Protein AF-A0AAJ0CR97-F1 (afdb_monomer_lite)

InterPro domains:
  IPR016181 Acyl-CoA N-acyltransferase [SSF55729] (60-117)
  IPR052523 Trichothecene Biosynthesis Acetyltransferases [PTHR42791] (52-148)

Secondary structure (DSSP, 8-state):
---TTS-SSHHHHHHHHHHHHHHHHHHHH--SSEEEE-----SS------EEE-SSS-EEE------GGGTTSSHHHHHHHHHHHHHHHTT-EEEEEE-TTTHHHHHHTTPEEEEEEEE----SS--HHHHHHHHHH-SEEEEEEEE-GGG---TTTSPPTTT--

Organism: NCBI:txid1105319

Radius of gyration: 16.69 Å; chains: 1; bounding box: 40×34×39 Å

pLDDT: mean 80.03, std 17.87, range [27.22, 95.94]

Foldseek 3Di:
DDCPVDDPDVLVVLVVLQVCLVCVLVVLFPPDQAEEEEDDDDPDDDDDQDQDCDPPNYGYRYHDDDDPVCPPVCSLVVVVVVSLVVCQVVLHKYKYKAAPVRVVVVVVQLWDFDDWRFDQRDDPDDDPSNVVVCVVCPRGIITIIIAHHVRDDDPPPDDRRNVPD

Structure (mmCIF, N/CA/C/O backbone):
data_AF-A0AAJ0CR97-F1
#
_entry.id   AF-A0AAJ0CR97-F1
#
loop_
_atom_site.group_PDB
_atom_site.id
_atom_site.type_symbol
_atom_site.label_atom_id
_atom_site.label_alt_id
_atom_site.label_comp_id
_atom_site.label_asym_id
_atom_site.label_entity_id
_atom_site.label_seq_id
_atom_site.pdbx_PDB_ins_code
_atom_site.Cartn_x
_atom_site.Cartn_y
_atom_site.Cartn_z
_atom_site.occupancy
_atom_site.B_iso_or_equiv
_atom_site.auth_seq_id
_atom_site.auth_comp_id
_atom_site.auth_asym_id
_atom_site.auth_atom_id
_atom_site.pdbx_PDB_model_num
ATOM 1 N N . MET A 1 1 ? 16.139 0.384 1.328 1.00 64.50 1 MET A N 1
ATOM 2 C CA . MET A 1 1 ? 16.188 -0.954 1.997 1.00 64.50 1 MET A CA 1
ATOM 3 C C . MET A 1 1 ? 17.381 -1.727 1.446 1.00 64.50 1 MET A C 1
ATOM 5 O O . MET A 1 1 ? 17.746 -1.443 0.320 1.00 64.50 1 MET A O 1
ATOM 9 N N . ASP A 1 2 ? 17.970 -2.681 2.173 1.00 73.31 2 ASP A N 1
ATOM 10 C CA . ASP A 1 2 ? 19.009 -3.562 1.604 1.00 73.31 2 ASP A CA 1
ATOM 11 C C . ASP A 1 2 ? 18.356 -4.675 0.753 1.00 73.31 2 ASP A C 1
ATOM 13 O O . ASP A 1 2 ? 17.519 -5.431 1.256 1.00 73.31 2 ASP A O 1
ATOM 17 N N . VAL A 1 3 ? 18.669 -4.731 -0.548 1.00 80.81 3 VAL A N 1
ATOM 18 C CA . VAL A 1 3 ? 17.987 -5.569 -1.561 1.00 80.81 3 VAL A CA 1
ATOM 19 C C . VAL A 1 3 ? 18.922 -6.684 -2.050 1.00 80.81 3 VAL A C 1
ATOM 21 O O . VAL A 1 3 ? 19.169 -6.871 -3.242 1.00 80.81 3 VAL A O 1
ATOM 24 N N . THR A 1 4 ? 19.446 -7.465 -1.107 1.00 81.38 4 THR A N 1
AT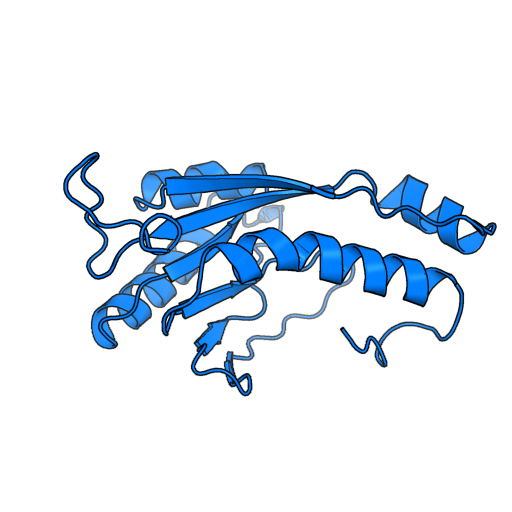OM 25 C CA . THR A 1 4 ? 20.419 -8.545 -1.371 1.00 81.38 4 THR A CA 1
ATOM 26 C C . THR A 1 4 ? 19.876 -9.699 -2.219 1.00 81.38 4 THR A C 1
ATOM 28 O O . THR A 1 4 ? 20.651 -10.469 -2.781 1.00 81.38 4 THR A O 1
ATOM 31 N N . TRP A 1 5 ? 18.553 -9.820 -2.343 1.00 79.19 5 TRP A N 1
ATOM 32 C CA . TRP A 1 5 ? 17.873 -10.842 -3.146 1.00 79.19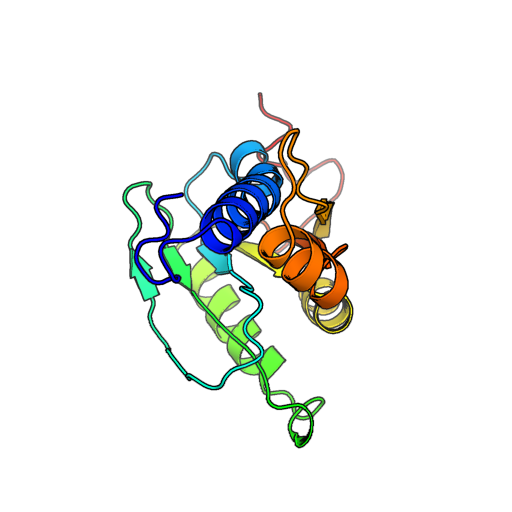 5 TRP A CA 1
ATOM 33 C C . TRP A 1 5 ? 17.738 -10.482 -4.637 1.00 79.19 5 TRP A C 1
ATOM 35 O O . TRP A 1 5 ? 17.252 -11.305 -5.412 1.00 79.19 5 TRP A O 1
ATOM 45 N N . PHE A 1 6 ? 18.146 -9.279 -5.056 1.00 80.69 6 PHE A N 1
ATOM 46 C CA . PHE A 1 6 ? 18.133 -8.847 -6.459 1.00 80.69 6 PHE A CA 1
ATOM 47 C C . PHE A 1 6 ? 19.550 -8.883 -7.061 1.00 80.69 6 PHE A C 1
ATOM 49 O O . PHE A 1 6 ? 20.519 -8.710 -6.309 1.00 80.69 6 PHE A O 1
ATOM 56 N N . PRO A 1 7 ? 19.711 -9.100 -8.386 1.00 86.44 7 PRO A N 1
ATOM 57 C CA . PRO A 1 7 ? 21.025 -9.124 -9.033 1.00 86.44 7 PRO A CA 1
ATOM 58 C C . PRO A 1 7 ? 21.897 -7.919 -8.666 1.00 86.44 7 PRO A C 1
ATOM 60 O O . PRO A 1 7 ? 21.391 -6.808 -8.553 1.00 86.44 7 PRO A O 1
ATOM 63 N N . ASP A 1 8 ? 23.200 -8.136 -8.463 1.00 87.00 8 ASP A N 1
ATOM 64 C CA . ASP A 1 8 ? 24.145 -7.073 -8.085 1.00 87.00 8 ASP A CA 1
ATOM 65 C C . ASP A 1 8 ? 24.582 -6.236 -9.288 1.00 87.00 8 ASP A C 1
ATOM 67 O O . ASP A 1 8 ? 25.699 -6.341 -9.794 1.00 87.00 8 ASP A O 1
ATOM 71 N N . ASP A 1 9 ? 23.651 -5.446 -9.804 1.00 84.88 9 ASP A N 1
ATOM 72 C CA . ASP A 1 9 ? 23.901 -4.487 -10.867 1.00 84.88 9 ASP A CA 1
ATOM 73 C C . ASP A 1 9 ? 23.040 -3.224 -10.677 1.00 84.88 9 ASP A C 1
ATOM 75 O O . ASP A 1 9 ? 22.371 -3.030 -9.660 1.00 84.88 9 ASP A O 1
ATOM 79 N N . SER A 1 10 ? 23.071 -2.309 -11.643 1.00 80.88 10 SER A N 1
ATOM 80 C CA . SER A 1 10 ? 22.308 -1.053 -11.612 1.00 80.88 10 SER A CA 1
ATOM 81 C C . SER A 1 10 ? 20.797 -1.234 -11.480 1.00 80.88 10 SER A C 1
ATOM 83 O O . SER A 1 10 ? 20.115 -0.332 -10.989 1.00 80.88 10 SER A O 1
ATOM 85 N N . SER A 1 11 ? 20.273 -2.404 -11.838 1.00 83.50 11 SER A N 1
ATOM 86 C CA . SER A 1 11 ? 18.870 -2.737 -11.657 1.00 83.50 11 SER A CA 1
ATOM 87 C C . SER A 1 11 ? 18.498 -2.861 -10.169 1.00 83.50 11 SER A C 1
ATOM 89 O O . SER A 1 11 ? 17.393 -2.480 -9.782 1.00 83.50 11 SER A O 1
ATOM 91 N N . ARG A 1 12 ? 19.442 -3.254 -9.294 1.00 85.25 12 ARG A N 1
ATOM 92 C CA . ARG A 1 12 ? 19.265 -3.212 -7.829 1.00 85.25 12 ARG A CA 1
ATOM 93 C C . ARG A 1 12 ? 19.064 -1.796 -7.323 1.00 85.25 12 ARG A C 1
ATOM 95 O O . ARG A 1 12 ? 18.161 -1.578 -6.526 1.00 85.25 12 ARG A O 1
ATOM 102 N N . LYS A 1 13 ? 19.836 -0.829 -7.823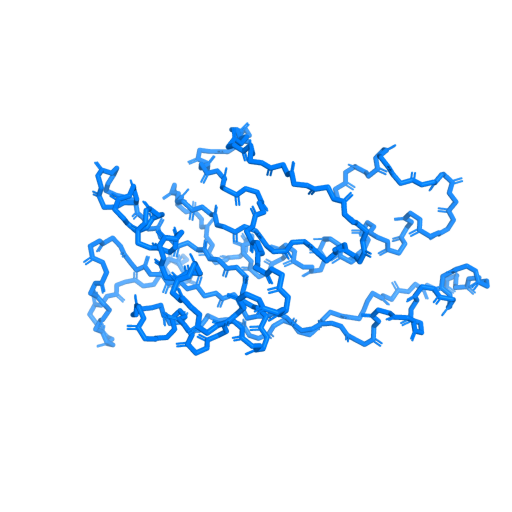 1.00 86.31 13 LYS A N 1
ATOM 103 C CA . LYS A 1 13 ? 19.698 0.581 -7.421 1.00 86.31 13 LYS A CA 1
ATOM 104 C C . LYS A 1 13 ? 18.328 1.143 -7.795 1.00 86.31 13 LYS A C 1
ATOM 106 O O . LYS A 1 13 ? 17.763 1.925 -7.034 1.00 86.31 13 LYS A O 1
ATOM 111 N N . PHE A 1 14 ? 17.780 0.724 -8.941 1.00 86.19 14 PHE A N 1
ATOM 112 C CA . PHE A 1 14 ? 16.399 1.046 -9.305 1.00 86.19 14 PHE A CA 1
ATOM 113 C C . PHE A 1 14 ? 15.430 0.490 -8.266 1.00 86.19 14 PHE A C 1
ATOM 115 O O . PHE A 1 14 ? 14.596 1.226 -7.747 1.00 86.19 14 PHE A O 1
ATOM 122 N N . VAL A 1 15 ? 15.554 -0.799 -7.937 1.00 83.44 15 VAL A N 1
ATOM 123 C CA . VAL A 1 15 ? 14.671 -1.470 -6.975 1.00 83.44 15 VAL A CA 1
ATOM 124 C C . VAL A 1 15 ? 14.793 -0.863 -5.576 1.00 83.44 15 VAL A C 1
ATOM 126 O O . VAL A 1 15 ? 13.777 -0.640 -4.928 1.00 83.44 15 VAL A O 1
ATOM 129 N N . GLU A 1 16 ? 15.997 -0.534 -5.116 1.00 85.50 16 GLU A N 1
ATOM 130 C CA . GLU A 1 16 ? 16.237 0.156 -3.845 1.00 85.50 16 GLU A CA 1
ATOM 131 C C . GLU A 1 16 ? 15.500 1.498 -3.790 1.00 85.50 16 GLU A C 1
ATOM 133 O O . GLU A 1 16 ? 14.697 1.721 -2.880 1.00 85.50 16 GLU A O 1
ATOM 138 N N . ALA A 1 17 ? 15.695 2.350 -4.803 1.00 85.56 17 ALA A N 1
ATOM 139 C CA . ALA A 1 17 ? 15.015 3.638 -4.905 1.00 85.56 17 ALA A CA 1
ATOM 140 C C . ALA A 1 17 ? 13.487 3.479 -5.024 1.00 85.56 17 ALA A C 1
ATOM 142 O O . ALA A 1 17 ? 12.725 4.227 -4.411 1.00 85.56 17 ALA A O 1
ATOM 143 N N . ALA A 1 18 ? 13.025 2.472 -5.768 1.00 84.94 18 ALA A N 1
ATOM 144 C CA . ALA A 1 18 ? 11.613 2.135 -5.907 1.00 84.94 18 ALA A CA 1
ATOM 145 C C . ALA A 1 18 ? 10.979 1.725 -4.573 1.00 84.94 18 ALA A C 1
ATOM 147 O O . ALA A 1 18 ? 9.889 2.196 -4.251 1.00 84.94 18 ALA A O 1
ATOM 148 N N . LEU A 1 19 ? 11.656 0.883 -3.788 1.00 82.69 19 LEU A N 1
ATOM 149 C CA . LEU A 1 19 ? 11.190 0.423 -2.479 1.00 82.69 19 LEU A CA 1
ATOM 150 C C . LEU A 1 19 ? 11.186 1.541 -1.438 1.00 82.69 19 LEU A C 1
ATOM 152 O O . LEU A 1 19 ? 10.272 1.599 -0.611 1.00 82.69 19 LEU A O 1
ATOM 156 N N . ASP A 1 20 ? 12.174 2.432 -1.486 1.00 84.06 20 ASP A N 1
ATOM 157 C CA . ASP A 1 20 ? 12.234 3.583 -0.589 1.00 84.06 20 ASP A CA 1
ATOM 158 C C . ASP A 1 20 ? 11.119 4.589 -0.918 1.00 84.06 20 ASP A C 1
ATOM 160 O O . ASP A 1 20 ? 10.372 4.982 -0.015 1.00 84.06 20 ASP A O 1
ATOM 164 N N . ASN A 1 21 ? 10.906 4.907 -2.202 1.00 85.44 21 ASN A N 1
ATOM 165 C CA . ASN A 1 21 ? 9.781 5.735 -2.658 1.00 85.44 21 ASN A CA 1
ATOM 166 C C . ASN A 1 21 ? 8.426 5.103 -2.304 1.00 85.44 21 ASN A C 1
ATOM 168 O O . ASN A 1 21 ? 7.517 5.787 -1.833 1.00 85.44 21 ASN A O 1
ATOM 172 N N . TYR A 1 22 ? 8.293 3.788 -2.486 1.00 83.38 22 TYR A N 1
ATOM 173 C CA . TYR A 1 22 ? 7.093 3.028 -2.139 1.00 83.38 22 TYR A CA 1
ATOM 174 C C . TYR A 1 22 ? 6.793 3.060 -0.633 1.00 83.38 22 TYR A C 1
ATOM 176 O O . TYR A 1 22 ? 5.649 3.257 -0.234 1.00 83.38 22 TYR A O 1
ATOM 184 N N . GLY A 1 23 ? 7.808 2.890 0.219 1.00 82.94 23 GLY A N 1
ATOM 185 C CA . GLY A 1 23 ? 7.632 2.848 1.672 1.00 82.94 23 GLY A CA 1
ATOM 186 C C . GLY A 1 23 ? 7.390 4.212 2.325 1.00 82.94 23 GLY A C 1
ATOM 187 O O . GLY A 1 23 ? 6.843 4.262 3.431 1.00 82.94 23 GLY A O 1
ATOM 188 N N . MET A 1 24 ? 7.790 5.306 1.669 1.00 85.81 24 MET A N 1
ATOM 189 C CA . MET A 1 24 ? 7.806 6.658 2.239 1.00 85.81 24 MET A CA 1
ATOM 190 C C . MET A 1 24 ? 6.449 7.158 2.763 1.00 85.81 24 MET A C 1
ATOM 192 O O . MET A 1 24 ? 6.415 7.605 3.914 1.00 85.81 24 MET A O 1
ATOM 196 N N . PRO A 1 25 ? 5.328 7.042 2.023 1.00 89.44 25 PRO A N 1
ATOM 197 C CA . PRO A 1 25 ? 4.010 7.436 2.529 1.00 89.44 25 PRO A CA 1
ATOM 198 C C . PRO A 1 25 ? 3.681 6.768 3.860 1.00 89.44 25 PRO A C 1
ATOM 200 O O . PRO A 1 25 ? 3.289 7.410 4.833 1.00 89.44 25 PRO A O 1
ATOM 203 N N . ARG A 1 26 ? 3.939 5.461 3.955 1.00 88.56 26 ARG A N 1
ATOM 204 C CA . ARG A 1 26 ? 3.667 4.692 5.168 1.00 88.56 26 ARG A CA 1
ATOM 205 C C . ARG A 1 26 ? 4.610 5.079 6.306 1.00 88.56 26 ARG A C 1
ATOM 207 O O . ARG A 1 26 ? 4.165 5.161 7.447 1.00 88.56 26 ARG A O 1
ATOM 214 N N . TYR A 1 27 ? 5.894 5.338 6.024 1.00 86.38 27 TYR A N 1
ATOM 215 C CA . TYR A 1 27 ? 6.831 5.843 7.037 1.00 86.38 27 TYR A CA 1
ATOM 216 C C . TYR A 1 27 ? 6.387 7.174 7.632 1.00 86.38 27 TYR A C 1
ATOM 218 O O . TYR A 1 27 ? 6.722 7.406 8.784 1.00 86.38 27 TYR A O 1
ATOM 226 N N . LYS A 1 28 ? 5.664 8.015 6.883 1.00 88.25 28 LYS A N 1
ATOM 227 C CA . LYS A 1 28 ? 5.079 9.271 7.375 1.00 88.25 28 LYS A CA 1
ATOM 228 C C . LYS A 1 28 ? 3.761 9.032 8.108 1.00 88.25 28 LYS A C 1
ATOM 230 O O . LYS A 1 28 ? 3.540 9.620 9.163 1.00 88.25 28 LYS A O 1
ATOM 235 N N . ALA A 1 29 ? 2.915 8.149 7.580 1.00 87.62 29 ALA A N 1
ATOM 236 C CA . ALA A 1 29 ? 1.551 7.995 8.062 1.00 87.62 29 ALA A CA 1
ATOM 237 C C . ALA A 1 29 ? 1.403 7.106 9.305 1.00 87.62 29 ALA A C 1
ATOM 239 O O . ALA A 1 29 ? 0.613 7.398 10.201 1.00 87.62 29 ALA A O 1
ATOM 240 N N . ALA A 1 30 ? 2.150 6.006 9.356 1.00 85.75 30 ALA A N 1
ATOM 241 C CA . ALA A 1 30 ? 1.941 4.936 10.319 1.00 85.75 30 ALA A CA 1
ATOM 242 C C . ALA A 1 30 ? 3.034 4.955 11.400 1.00 85.75 30 ALA A C 1
ATOM 244 O O . ALA A 1 30 ? 3.991 4.172 11.363 1.00 85.75 30 ALA A O 1
ATOM 245 N N . GLN A 1 31 ? 2.893 5.895 12.342 1.00 84.44 31 GLN A N 1
ATOM 246 C CA . GLN A 1 31 ? 3.847 6.133 13.440 1.00 84.44 31 GLN A CA 1
ATOM 247 C C . GLN A 1 31 ? 3.590 5.288 14.695 1.00 84.44 31 GLN A C 1
ATOM 249 O O . GLN A 1 31 ? 4.456 5.192 15.563 1.00 84.44 31 GLN A O 1
ATOM 254 N N . ARG A 1 32 ? 2.403 4.688 14.819 1.00 83.19 32 ARG A N 1
ATOM 255 C CA . ARG A 1 32 ? 1.983 3.886 15.980 1.00 83.19 32 ARG A CA 1
ATOM 256 C C . ARG A 1 32 ? 2.077 2.391 15.651 1.00 83.19 32 ARG A C 1
ATOM 258 O O . ARG A 1 32 ? 2.242 2.056 14.481 1.00 83.19 32 ARG A O 1
ATOM 265 N N . PRO A 1 33 ? 2.003 1.469 16.626 1.00 84.12 33 PRO A N 1
ATOM 266 C CA . PRO A 1 33 ? 1.912 0.039 16.329 1.00 84.12 33 PRO A CA 1
ATOM 267 C C . PRO A 1 33 ? 0.704 -0.272 15.434 1.00 84.12 33 PRO A C 1
ATOM 269 O O . PRO A 1 33 ? -0.408 0.172 15.714 1.00 84.12 33 PRO A O 1
ATOM 272 N N . HIS A 1 34 ? 0.919 -1.033 14.359 1.00 83.25 34 HIS A N 1
ATOM 273 C CA . HIS A 1 34 ? -0.109 -1.329 13.359 1.00 83.25 34 HIS A CA 1
ATOM 274 C C . HIS A 1 34 ? 0.087 -2.699 12.704 1.00 83.25 34 HIS A C 1
ATOM 276 O O . HIS A 1 34 ? 1.180 -3.275 12.712 1.00 83.25 34 HIS A O 1
ATOM 282 N N . ILE A 1 35 ? -0.992 -3.208 12.109 1.00 84.69 35 ILE A N 1
ATOM 283 C CA . ILE A 1 35 ? -0.940 -4.284 11.118 1.00 84.69 35 ILE A CA 1
ATOM 284 C C . ILE A 1 35 ? -0.636 -3.661 9.760 1.00 84.69 35 ILE A C 1
ATOM 286 O O . ILE A 1 35 ? -1.211 -2.630 9.397 1.00 84.69 35 ILE A O 1
ATOM 290 N N . ARG A 1 36 ? 0.238 -4.308 8.988 1.00 81.00 36 ARG A N 1
ATOM 291 C CA . ARG A 1 36 ? 0.527 -3.913 7.611 1.00 81.00 36 ARG A CA 1
ATOM 292 C C . ARG A 1 36 ? 0.259 -5.061 6.654 1.00 81.00 36 ARG A C 1
ATOM 294 O O . ARG A 1 36 ? 0.697 -6.183 6.890 1.00 81.00 36 ARG A O 1
ATOM 301 N N . LYS A 1 37 ? -0.380 -4.764 5.526 1.00 74.50 37 LYS A N 1
ATOM 302 C CA . LYS A 1 37 ? -0.319 -5.607 4.331 1.00 74.50 37 LYS A CA 1
ATOM 303 C C . LYS A 1 37 ? 0.503 -4.896 3.261 1.00 74.50 37 LYS A C 1
ATOM 305 O O . LYS A 1 37 ? 0.136 -3.812 2.820 1.00 74.50 37 LYS A O 1
ATOM 310 N N . THR A 1 38 ? 1.570 -5.535 2.806 1.00 59.66 38 THR A N 1
ATOM 311 C CA . THR A 1 38 ? 2.400 -5.027 1.708 1.00 59.66 38 THR A CA 1
ATOM 312 C C . THR A 1 38 ? 1.925 -5.633 0.380 1.00 59.66 38 THR A C 1
ATOM 314 O O . THR A 1 38 ? 1.464 -6.776 0.336 1.00 59.66 38 THR A O 1
ATOM 317 N N . ALA A 1 39 ? 1.997 -4.866 -0.708 1.00 54.81 39 ALA A N 1
ATOM 318 C CA . ALA A 1 39 ? 1.809 -5.368 -2.066 1.00 54.81 39 ALA A CA 1
ATOM 319 C C . ALA A 1 39 ? 3.101 -5.115 -2.847 1.00 54.81 39 ALA A C 1
ATOM 321 O O . ALA A 1 39 ? 3.303 -4.029 -3.376 1.00 54.81 39 ALA A O 1
ATOM 322 N N . LEU A 1 40 ? 3.994 -6.106 -2.901 1.00 50.41 40 LEU A N 1
ATOM 323 C CA . LEU A 1 40 ? 5.200 -6.011 -3.722 1.00 50.41 40 LEU A CA 1
ATOM 324 C C . LEU A 1 40 ? 4.959 -6.624 -5.102 1.00 50.41 40 LEU A C 1
ATOM 326 O O . LEU A 1 40 ? 4.440 -7.731 -5.242 1.00 50.41 40 LEU A O 1
ATOM 330 N N . PHE A 1 41 ? 5.316 -5.858 -6.128 1.00 39.47 41 PHE A N 1
ATOM 331 C CA . PHE A 1 41 ? 5.166 -6.213 -7.532 1.00 39.47 41 PHE A CA 1
ATOM 332 C C . PHE A 1 41 ? 6.200 -7.288 -7.900 1.00 39.47 41 PHE A C 1
ATOM 334 O O . PHE A 1 41 ? 7.382 -6.990 -8.027 1.00 39.47 41 PHE A O 1
ATOM 341 N N . PHE A 1 42 ? 5.766 -8.534 -8.102 1.00 42.25 42 PHE A N 1
ATOM 342 C CA . PHE A 1 42 ? 6.565 -9.546 -8.796 1.00 42.25 42 PHE A CA 1
ATOM 343 C C . PHE A 1 42 ? 5.702 -10.274 -9.818 1.00 42.25 42 PHE A C 1
ATOM 345 O O . PHE A 1 42 ? 4.756 -10.978 -9.476 1.00 42.25 42 PHE A O 1
ATOM 352 N N . SER A 1 43 ? 6.061 -10.124 -11.093 1.00 34.88 43 SER A N 1
ATOM 353 C CA . SER A 1 43 ? 5.508 -10.902 -12.208 1.00 34.88 43 SER A CA 1
ATOM 354 C C . SER A 1 43 ? 6.051 -12.341 -12.264 1.00 34.88 43 SER A C 1
ATOM 356 O O . SER A 1 43 ? 5.893 -13.012 -13.280 1.00 34.88 43 SER A O 1
ATOM 358 N N . LEU A 1 44 ? 6.690 -12.857 -11.213 1.00 31.17 44 LEU A N 1
ATOM 359 C CA . LEU A 1 44 ? 7.186 -14.230 -11.190 1.00 31.17 44 LEU A CA 1
ATOM 360 C C . LEU A 1 44 ? 6.735 -14.921 -9.905 1.00 31.17 44 LEU A C 1
ATOM 362 O O . LEU A 1 44 ? 7.032 -14.503 -8.791 1.00 31.17 44 LEU A O 1
ATOM 366 N N . THR A 1 45 ? 5.948 -15.968 -10.128 1.00 36.50 45 THR A N 1
ATOM 367 C CA . THR A 1 45 ? 5.428 -16.962 -9.193 1.00 36.50 45 THR A CA 1
ATOM 368 C C . THR A 1 45 ? 6.380 -17.297 -8.051 1.00 36.50 45 THR A C 1
ATOM 370 O O . THR A 1 45 ? 7.298 -18.080 -8.254 1.00 36.50 45 THR A O 1
ATOM 373 N N . VAL A 1 46 ? 6.069 -16.831 -6.838 1.00 27.22 46 VAL A N 1
ATOM 374 C CA . VAL A 1 46 ? 6.260 -17.597 -5.596 1.00 27.22 46 VAL A CA 1
ATOM 375 C C . VAL A 1 46 ? 5.150 -17.211 -4.612 1.00 27.22 46 VAL A C 1
ATOM 377 O O . VAL A 1 46 ? 5.009 -16.058 -4.212 1.00 27.22 46 VAL A O 1
ATOM 380 N N . SER A 1 47 ? 4.346 -18.200 -4.221 1.00 32.44 47 SER A N 1
ATOM 381 C CA . SER A 1 47 ? 3.443 -18.113 -3.074 1.00 32.44 47 SER A CA 1
ATOM 382 C C . SER A 1 47 ? 4.277 -18.181 -1.798 1.00 32.44 47 SER A C 1
ATOM 384 O O . SER A 1 47 ? 4.800 -19.241 -1.468 1.00 32.44 47 SER A O 1
ATOM 386 N N . LEU A 1 48 ? 4.392 -17.072 -1.073 1.00 27.56 48 LEU A N 1
ATOM 387 C CA . LEU A 1 48 ? 4.944 -17.054 0.280 1.00 27.56 48 LEU A CA 1
ATOM 388 C C . LEU A 1 48 ? 3.919 -16.420 1.217 1.00 27.56 48 LEU A C 1
ATOM 390 O O . LEU A 1 48 ? 3.766 -15.202 1.281 1.00 27.56 48 LEU A O 1
ATOM 394 N N . GLN A 1 49 ? 3.203 -17.281 1.940 1.00 31.02 49 GLN A N 1
ATOM 395 C CA . GLN A 1 49 ? 2.553 -16.912 3.189 1.00 31.02 49 GLN A CA 1
ATOM 396 C C . GLN A 1 49 ? 3.640 -16.852 4.261 1.00 31.02 49 GLN A C 1
ATOM 398 O O . GLN A 1 49 ? 4.007 -17.869 4.843 1.00 31.02 49 GLN A O 1
ATOM 403 N N . SER A 1 50 ? 4.172 -15.664 4.518 1.00 29.67 50 SER A N 1
ATOM 404 C CA . SER A 1 50 ? 4.947 -15.416 5.728 1.00 29.67 50 SER A CA 1
ATOM 405 C C . SER A 1 50 ? 4.462 -14.131 6.392 1.00 29.67 50 SER A C 1
ATOM 407 O O . SER A 1 50 ? 4.341 -13.073 5.772 1.00 29.67 50 SER A O 1
ATOM 409 N N . VAL A 1 51 ? 4.133 -14.261 7.677 1.00 34.09 51 VAL A N 1
ATOM 410 C CA . VAL A 1 51 ? 4.071 -13.138 8.609 1.00 34.09 51 VAL A CA 1
ATOM 411 C C . VAL A 1 51 ? 5.494 -12.977 9.125 1.00 34.09 51 VAL A C 1
ATOM 413 O O . VAL A 1 51 ? 5.983 -13.854 9.836 1.00 34.09 51 VAL A O 1
ATOM 416 N N . ILE A 1 52 ? 6.185 -11.913 8.721 1.00 35.91 52 ILE A N 1
ATOM 417 C CA . ILE A 1 52 ? 7.535 -11.607 9.211 1.00 35.91 52 ILE A CA 1
ATOM 418 C C . ILE A 1 52 ? 7.410 -10.443 10.191 1.00 35.91 52 ILE A C 1
ATOM 420 O O . ILE A 1 52 ? 6.827 -9.408 9.880 1.00 35.91 52 ILE A O 1
ATOM 424 N N . LEU A 1 53 ? 7.933 -10.643 11.398 1.00 29.31 53 LEU A N 1
ATOM 425 C CA . LEU A 1 53 ? 8.027 -9.619 12.433 1.00 29.31 53 LEU A CA 1
ATOM 426 C C . LEU A 1 53 ? 9.208 -8.702 12.090 1.00 29.31 53 LEU A C 1
ATOM 428 O O . LEU A 1 53 ? 10.350 -9.160 12.070 1.00 29.31 53 LEU A O 1
ATOM 432 N N . THR A 1 54 ? 8.944 -7.430 11.789 1.00 34.22 54 THR A N 1
ATOM 433 C CA . THR A 1 54 ? 10.000 -6.425 11.594 1.00 34.22 54 THR A CA 1
ATOM 434 C C . THR A 1 54 ? 10.380 -5.757 12.932 1.00 34.22 54 THR A C 1
ATOM 436 O O . THR A 1 54 ? 9.645 -5.890 13.908 1.00 34.22 54 THR A O 1
ATOM 439 N N . PRO A 1 55 ? 11.552 -5.091 13.049 1.00 34.31 55 PRO A N 1
ATOM 440 C CA . PRO A 1 55 ? 12.099 -4.642 14.344 1.00 34.31 55 PRO A CA 1
ATOM 441 C C . PRO A 1 55 ? 11.391 -3.436 14.988 1.00 34.31 55 PRO A C 1
ATOM 443 O O . PRO A 1 55 ? 11.586 -3.164 16.170 1.00 34.31 55 PRO A O 1
ATOM 446 N N . LYS A 1 56 ? 10.566 -2.696 14.238 1.00 44.38 56 LYS A N 1
ATOM 447 C CA . LYS A 1 56 ? 9.548 -1.801 14.818 1.00 44.38 56 LYS A CA 1
ATOM 448 C C . LYS A 1 56 ? 8.296 -2.648 15.037 1.00 44.38 56 LYS A C 1
ATOM 450 O O . LYS A 1 56 ? 8.101 -3.563 14.262 1.00 44.38 56 LYS A O 1
ATOM 455 N N . GLN A 1 57 ? 7.483 -2.387 16.064 1.00 51.28 57 GLN A N 1
ATOM 456 C CA . GLN A 1 57 ? 6.315 -3.184 16.517 1.00 51.28 57 GLN A CA 1
ATOM 457 C C . GLN A 1 57 ? 5.153 -3.329 15.491 1.00 51.28 57 GLN A C 1
ATOM 459 O O . GLN A 1 57 ? 3.975 -3.249 15.834 1.00 51.28 57 GLN A O 1
ATOM 464 N N . THR A 1 58 ? 5.476 -3.524 14.223 1.00 53.97 58 THR A N 1
ATOM 465 C CA . THR A 1 58 ? 4.628 -3.809 13.080 1.00 53.97 58 THR A CA 1
ATOM 466 C C . THR A 1 58 ? 4.530 -5.313 12.875 1.00 53.97 58 THR A C 1
ATOM 468 O O . THR A 1 58 ? 5.528 -6.037 12.868 1.00 53.97 58 THR A O 1
ATOM 471 N N . ARG A 1 59 ? 3.296 -5.793 12.716 1.00 54.50 59 ARG A N 1
ATOM 472 C CA . ARG A 1 59 ? 3.017 -7.168 12.296 1.00 54.50 59 ARG A CA 1
ATOM 473 C C . ARG A 1 59 ? 2.656 -7.135 10.816 1.00 54.50 59 ARG A C 1
ATOM 475 O O . ARG A 1 59 ? 1.587 -6.642 10.452 1.00 54.50 59 ARG A O 1
ATOM 482 N N . ASP A 1 60 ? 3.557 -7.650 9.987 1.00 56.66 60 ASP A N 1
ATOM 483 C CA . ASP A 1 60 ? 3.448 -7.548 8.534 1.00 56.66 60 ASP A CA 1
ATOM 484 C C . ASP A 1 60 ? 2.877 -8.844 7.933 1.00 56.66 60 ASP A C 1
ATOM 486 O O . ASP A 1 60 ? 3.385 -9.937 8.181 1.00 56.66 60 ASP A O 1
ATOM 490 N N . LEU A 1 61 ? 1.839 -8.727 7.101 1.00 53.44 61 LEU A N 1
ATOM 491 C CA . LEU A 1 61 ? 1.419 -9.741 6.133 1.00 53.44 61 LEU A CA 1
ATOM 492 C C . LEU A 1 61 ? 2.059 -9.386 4.789 1.00 53.44 61 LEU A C 1
ATOM 494 O O . LEU A 1 61 ? 1.685 -8.391 4.161 1.00 53.44 61 LEU A O 1
ATOM 498 N N . PHE A 1 62 ? 3.049 -10.171 4.362 1.00 59.38 62 PHE A N 1
ATOM 499 C CA . PHE A 1 62 ? 3.979 -9.680 3.348 1.00 59.38 62 PHE A CA 1
ATOM 500 C C . PHE A 1 62 ? 3.405 -9.647 1.929 1.00 59.38 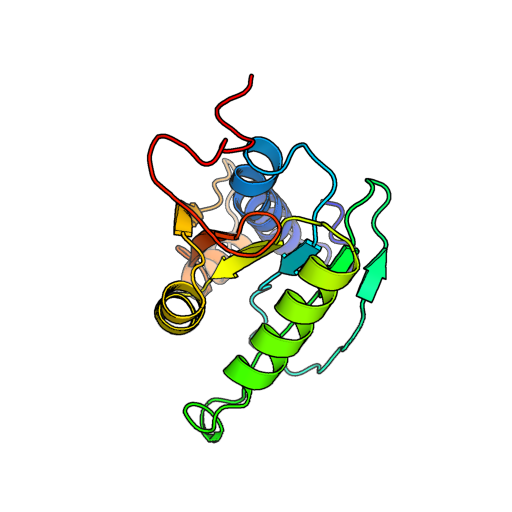62 PHE A C 1
ATOM 502 O O . PHE A 1 62 ? 3.658 -8.680 1.224 1.00 59.38 62 PHE A O 1
ATOM 509 N N . ASN A 1 63 ? 2.623 -10.649 1.507 1.00 64.00 63 ASN A N 1
ATOM 510 C CA . ASN A 1 63 ? 2.084 -10.708 0.144 1.00 64.00 63 ASN A CA 1
ATOM 511 C C . ASN A 1 63 ? 0.722 -11.410 0.087 1.00 64.00 63 ASN A C 1
ATOM 513 O O . ASN A 1 63 ? 0.568 -12.535 0.557 1.00 64.00 63 ASN A O 1
ATOM 517 N N . VAL A 1 64 ? -0.263 -10.775 -0.557 1.00 67.69 64 VAL A N 1
ATOM 518 C CA . VAL A 1 64 ? -1.535 -11.425 -0.917 1.00 67.69 64 VAL A CA 1
ATOM 519 C C . VAL A 1 64 ? -1.919 -11.028 -2.331 1.00 67.69 64 VAL A C 1
ATOM 521 O O . VAL A 1 64 ? -2.252 -9.870 -2.588 1.00 67.69 64 VAL A O 1
ATOM 524 N N . PHE A 1 65 ? -1.950 -12.013 -3.222 1.00 70.62 65 PHE A N 1
ATOM 525 C CA . PHE A 1 65 ? -2.462 -11.872 -4.576 1.00 70.62 65 PHE A CA 1
ATOM 526 C C . PHE A 1 65 ? -3.449 -12.996 -4.888 1.00 70.62 65 PHE A C 1
ATOM 528 O O . PHE A 1 65 ? -3.437 -14.066 -4.284 1.00 70.62 65 PHE A O 1
ATOM 535 N N . THR A 1 66 ? -4.327 -12.739 -5.850 1.00 76.81 66 THR A N 1
ATOM 536 C CA . THR A 1 66 ? -5.203 -13.756 -6.430 1.00 76.81 66 THR A CA 1
ATOM 537 C C . THR A 1 66 ? -4.885 -13.844 -7.913 1.00 76.81 66 THR A C 1
ATOM 539 O O . THR A 1 66 ? -4.866 -12.816 -8.605 1.00 76.81 66 THR A O 1
ATOM 542 N N . HIS A 1 67 ? -4.622 -15.065 -8.383 1.00 79.06 67 HIS A N 1
ATOM 543 C CA . HIS A 1 67 ? -4.409 -15.352 -9.799 1.00 79.06 67 HIS A CA 1
ATOM 544 C C . HIS A 1 67 ? -5.560 -14.760 -10.635 1.00 79.06 67 HIS A C 1
ATOM 546 O O . HIS A 1 67 ? -6.709 -14.894 -10.203 1.00 79.06 67 HIS A O 1
ATOM 552 N N . PRO A 1 68 ? -5.297 -14.109 -11.789 1.00 81.56 68 PRO A N 1
ATOM 553 C CA . PRO A 1 68 ? -6.322 -13.447 -12.601 1.00 81.56 68 PRO A CA 1
ATOM 554 C C . PRO A 1 68 ? -7.596 -14.275 -12.817 1.00 81.56 68 PRO A C 1
ATOM 556 O O . PRO A 1 68 ? -8.680 -13.797 -12.490 1.00 81.56 68 PRO A O 1
ATOM 559 N N . ASP A 1 69 ? -7.458 -15.540 -13.216 1.00 84.81 69 ASP A N 1
ATOM 560 C CA . ASP A 1 69 ? -8.581 -16.459 -13.496 1.00 84.81 69 ASP A CA 1
ATOM 561 C C . ASP A 1 69 ? -9.455 -16.807 -12.275 1.00 84.81 69 ASP A C 1
ATOM 563 O O . ASP A 1 69 ? -10.573 -17.321 -12.400 1.00 84.81 69 ASP A O 1
ATOM 567 N N . TYR A 1 70 ? -8.948 -16.521 -11.075 1.00 83.75 70 TYR A N 1
ATOM 568 C CA . TYR A 1 70 ? -9.607 -16.775 -9.795 1.00 83.75 70 TYR A CA 1
ATOM 569 C C . TYR A 1 70 ? -10.055 -15.480 -9.096 1.00 83.75 70 TYR A C 1
ATOM 571 O O . TYR A 1 70 ? -10.585 -15.525 -7.981 1.00 83.75 70 TYR A O 1
ATOM 579 N N . ARG A 1 71 ? -9.874 -14.312 -9.730 1.00 83.25 71 ARG A N 1
ATOM 580 C CA . ARG A 1 71 ? -10.403 -13.031 -9.232 1.00 83.25 71 ARG A CA 1
ATOM 581 C C . ARG A 1 71 ? -11.930 -13.010 -9.309 1.00 83.25 71 ARG A C 1
ATOM 583 O O . ARG A 1 71 ? -12.547 -13.798 -10.015 1.00 83.25 71 ARG A O 1
ATOM 590 N N . GLY A 1 72 ? -12.552 -12.130 -8.523 1.00 83.56 72 GLY A N 1
ATOM 591 C CA . GLY A 1 72 ? -14.016 -12.027 -8.453 1.00 83.56 72 GLY A CA 1
ATOM 592 C C . GLY A 1 72 ? -14.709 -13.191 -7.732 1.00 83.56 72 GLY A C 1
ATOM 593 O O . GLY A 1 72 ? -15.929 -13.218 -7.665 1.00 83.56 72 GLY A O 1
ATOM 594 N N . ARG A 1 73 ? -13.952 -14.134 -7.148 1.00 89.81 73 ARG A N 1
ATOM 595 C CA . ARG A 1 73 ? -14.485 -15.310 -6.428 1.00 89.81 73 ARG A CA 1
ATOM 596 C C . ARG A 1 73 ? -14.376 -15.204 -4.902 1.00 89.81 73 ARG A C 1
ATOM 598 O O . ARG A 1 73 ? -14.348 -16.208 -4.202 1.00 89.81 73 ARG A O 1
ATOM 605 N N . GLY A 1 74 ? -14.218 -13.990 -4.374 1.00 88.38 74 GLY A N 1
ATOM 606 C CA . GLY A 1 74 ? -14.160 -13.738 -2.928 1.00 88.38 74 GLY A CA 1
ATOM 607 C C . GLY A 1 74 ? -12.845 -14.107 -2.223 1.00 88.38 74 GLY A C 1
ATOM 608 O O . GLY A 1 74 ? -12.731 -13.876 -1.026 1.00 88.38 74 GLY A O 1
ATOM 609 N N . ILE A 1 75 ? -11.824 -14.619 -2.921 1.00 88.12 75 ILE A N 1
ATOM 610 C CA . ILE A 1 75 ? -10.529 -14.983 -2.306 1.00 88.12 75 ILE A CA 1
ATOM 611 C C . ILE A 1 75 ? -9.860 -13.766 -1.649 1.00 88.12 75 ILE A C 1
ATOM 613 O O . ILE A 1 75 ? -9.462 -13.823 -0.488 1.00 88.12 75 ILE A O 1
ATOM 617 N N . GLY A 1 76 ? -9.796 -12.633 -2.358 1.00 86.06 76 GLY A N 1
ATOM 618 C CA . GLY A 1 76 ? -9.268 -11.386 -1.797 1.00 86.06 76 GLY A CA 1
ATOM 619 C C . GLY A 1 76 ? -10.031 -10.936 -0.547 1.00 86.06 76 GLY A C 1
ATOM 620 O O . GLY A 1 76 ? -9.411 -10.536 0.433 1.00 86.06 76 GLY A O 1
ATOM 621 N N . GLN A 1 77 ? -11.360 -11.083 -0.547 1.00 90.31 77 GLN A N 1
ATOM 622 C CA . GLN A 1 77 ? -12.203 -10.759 0.605 1.00 90.31 77 GLN A CA 1
ATOM 623 C C . GLN A 1 77 ? -11.897 -11.654 1.810 1.00 90.31 77 GLN A C 1
ATOM 625 O O . GLN A 1 77 ? -11.846 -11.152 2.926 1.00 90.31 77 GLN A O 1
ATOM 630 N N . GLN A 1 78 ? -11.643 -12.951 1.609 1.00 89.69 78 GLN A N 1
ATOM 631 C CA . GLN A 1 78 ? -11.285 -13.862 2.703 1.00 89.69 7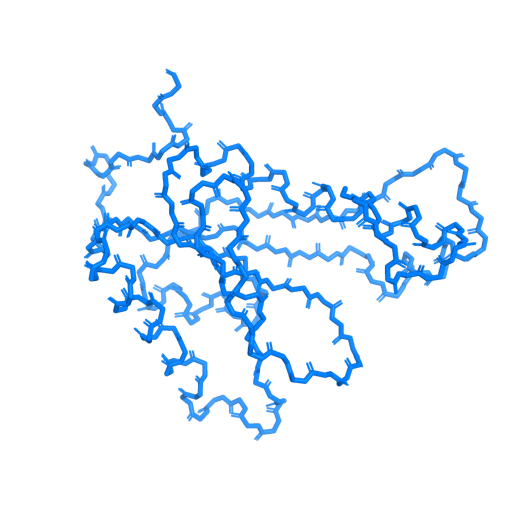8 GLN A CA 1
ATOM 632 C C . GLN A 1 78 ? -9.986 -13.434 3.396 1.00 89.69 78 GLN A C 1
ATOM 634 O O . GLN A 1 78 ? -9.940 -13.356 4.623 1.00 89.69 78 GLN A O 1
ATOM 639 N N . PHE A 1 79 ? -8.956 -13.076 2.625 1.00 87.50 79 PHE A N 1
ATOM 640 C CA . PHE A 1 79 ? -7.707 -12.568 3.195 1.00 87.50 79 PHE A CA 1
ATOM 641 C C . PHE A 1 79 ? -7.885 -11.218 3.895 1.00 87.50 79 PHE A C 1
ATOM 643 O O . PHE A 1 79 ? -7.344 -11.020 4.983 1.00 87.50 79 PHE A O 1
ATOM 650 N N . THR A 1 80 ? -8.657 -10.299 3.305 1.00 89.31 80 THR A N 1
ATOM 651 C CA . THR A 1 80 ? -8.962 -9.006 3.935 1.00 89.31 80 THR A CA 1
ATOM 652 C C . THR A 1 80 ? -9.727 -9.203 5.245 1.00 89.31 80 THR A C 1
ATOM 654 O O . THR A 1 80 ? -9.359 -8.601 6.250 1.00 89.31 80 THR A O 1
ATOM 657 N N . ASN A 1 81 ? -10.719 -10.100 5.278 1.00 91.88 81 ASN A N 1
ATOM 658 C CA . ASN A 1 81 ? -11.465 -10.451 6.488 1.00 91.88 81 ASN A CA 1
ATOM 659 C C . ASN A 1 81 ? -10.546 -10.975 7.587 1.00 91.88 81 ASN A C 1
ATOM 661 O O . ASN A 1 81 ? -10.616 -10.493 8.713 1.00 91.88 81 ASN A O 1
ATOM 665 N N . TRP A 1 82 ? -9.664 -11.922 7.259 1.00 89.50 82 TRP A N 1
ATOM 666 C CA . TRP A 1 82 ? -8.715 -12.465 8.227 1.00 89.50 82 TRP A CA 1
ATOM 667 C C . TRP A 1 82 ? -7.783 -11.380 8.786 1.00 89.50 82 TRP A C 1
ATOM 669 O O . TRP A 1 82 ? -7.600 -11.295 9.998 1.00 89.50 82 TRP A O 1
ATOM 679 N N . GLY A 1 83 ? -7.243 -10.509 7.926 1.00 87.50 83 GLY A N 1
ATOM 680 C CA . GLY A 1 83 ? -6.378 -9.409 8.358 1.00 87.50 83 GLY A CA 1
ATOM 681 C C . GLY A 1 83 ? -7.102 -8.398 9.251 1.00 87.50 83 GLY A C 1
ATOM 682 O O . GLY A 1 83 ? -6.558 -7.989 10.273 1.00 87.50 83 GLY A O 1
ATOM 683 N N . MET A 1 84 ? -8.343 -8.032 8.906 1.00 92.38 84 MET A N 1
ATOM 684 C CA . MET A 1 84 ? -9.172 -7.136 9.722 1.00 92.38 84 MET A CA 1
ATOM 685 C C . MET A 1 84 ? -9.515 -7.758 11.072 1.00 92.38 84 MET A C 1
ATOM 687 O O . MET A 1 84 ? -9.331 -7.107 12.093 1.00 92.38 84 MET A O 1
ATOM 691 N N . MET A 1 85 ? -9.940 -9.024 11.081 1.00 92.12 85 MET A N 1
ATOM 692 C CA . MET A 1 85 ? -10.195 -9.774 12.309 1.00 92.12 85 MET A CA 1
ATOM 693 C C . MET A 1 85 ? -8.951 -9.775 13.198 1.00 92.12 85 MET A C 1
ATOM 695 O O . MET A 1 85 ? -9.049 -9.508 14.390 1.00 92.12 85 MET A O 1
ATOM 699 N N . LYS A 1 86 ? -7.764 -9.988 12.614 1.00 88.44 86 LYS A N 1
ATOM 700 C CA . LYS A 1 86 ? -6.519 -9.985 13.380 1.00 88.44 86 LYS A CA 1
ATOM 701 C C . LYS A 1 86 ? -6.145 -8.606 13.920 1.00 88.44 86 LYS A C 1
ATOM 703 O O . LYS A 1 86 ? -5.639 -8.518 15.035 1.00 88.44 86 LYS A O 1
ATOM 708 N N . ALA A 1 87 ? -6.375 -7.546 13.149 1.00 88.06 87 ALA A N 1
ATOM 709 C CA . ALA A 1 87 ? -6.178 -6.175 13.609 1.00 88.06 87 ALA A CA 1
ATOM 710 C C . ALA A 1 87 ? -7.117 -5.846 14.779 1.00 88.06 87 ALA A C 1
ATOM 712 O O . ALA A 1 87 ? -6.664 -5.329 15.799 1.00 88.06 87 ALA A O 1
ATOM 713 N N . ASP A 1 88 ? -8.387 -6.239 14.668 1.00 92.25 88 ASP A N 1
ATOM 714 C CA . ASP A 1 88 ? -9.401 -6.018 15.698 1.00 92.25 88 ASP A CA 1
ATOM 715 C C . ASP A 1 88 ? -9.094 -6.820 16.980 1.00 92.25 88 ASP A C 1
ATOM 717 O O . ASP A 1 88 ? -9.127 -6.249 18.068 1.00 92.25 88 ASP A O 1
ATOM 721 N N . GLU A 1 89 ? -8.694 -8.096 16.873 1.00 90.75 89 GLU A N 1
ATOM 722 C CA . GLU A 1 89 ? -8.240 -8.926 18.009 1.00 90.75 89 GLU A CA 1
ATOM 723 C C . GLU A 1 89 ? -7.082 -8.295 18.792 1.00 90.75 89 GLU A C 1
ATOM 725 O O . GLU A 1 89 ? -6.967 -8.474 20.003 1.00 90.75 89 GLU A O 1
ATOM 730 N N . LEU A 1 90 ? -6.187 -7.599 18.089 1.00 87.50 90 LEU A N 1
ATOM 731 C CA . LEU A 1 90 ? -4.988 -7.004 18.672 1.00 87.50 90 LEU A CA 1
ATOM 732 C C . LEU A 1 90 ? -5.197 -5.546 19.096 1.00 87.50 90 LEU A C 1
ATOM 734 O O . LEU A 1 90 ? -4.274 -4.950 19.648 1.00 87.50 90 LEU A O 1
ATOM 738 N N . GLY A 1 91 ? -6.372 -4.964 18.830 1.00 91.81 91 GLY A N 1
ATOM 739 C CA . GLY A 1 91 ? -6.632 -3.544 19.065 1.00 91.81 91 GLY A CA 1
ATOM 740 C C . GLY A 1 91 ? -5.733 -2.624 18.234 1.00 91.81 91 GLY A C 1
ATOM 741 O O . GLY A 1 91 ? -5.389 -1.534 18.685 1.00 91.81 91 GLY A O 1
ATOM 742 N N . LEU A 1 92 ? -5.318 -3.070 17.045 1.00 90.94 92 LEU A N 1
ATOM 743 C CA . LEU A 1 92 ? -4.400 -2.350 16.165 1.00 90.94 92 LEU A CA 1
ATOM 744 C C . LEU A 1 92 ? -5.132 -1.736 14.973 1.00 90.94 92 LEU A C 1
ATOM 746 O O . LEU A 1 92 ? -6.142 -2.245 14.489 1.00 90.94 92 LEU A O 1
ATOM 750 N N . GLU A 1 93 ? -4.582 -0.637 14.471 1.00 93.06 93 GLU A N 1
ATOM 751 C CA . GLU A 1 93 ? -4.961 -0.095 13.170 1.00 93.06 93 GLU A CA 1
ATOM 752 C C . GLU A 1 93 ? -4.363 -0.932 12.031 1.00 93.06 93 GLU A C 1
ATOM 754 O O . GLU A 1 93 ? -3.415 -1.699 12.232 1.00 93.06 93 GLU A O 1
ATOM 759 N N . PHE A 1 94 ? -4.917 -0.792 10.827 1.00 92.75 94 PHE A N 1
ATOM 760 C CA . PHE A 1 94 ? -4.521 -1.599 9.678 1.00 92.75 94 PHE A CA 1
ATOM 761 C C . PHE A 1 94 ? -4.196 -0.712 8.475 1.00 92.75 94 PHE A C 1
ATOM 763 O O . PHE A 1 94 ? -5.073 -0.063 7.909 1.00 92.75 94 PHE A O 1
ATOM 770 N N . PHE A 1 95 ? -2.926 -0.722 8.072 1.00 93.00 95 PHE A N 1
ATOM 771 C CA . PHE A 1 95 ? -2.444 -0.113 6.838 1.00 93.00 95 PHE A CA 1
ATOM 772 C C . PHE A 1 95 ? -2.235 -1.148 5.734 1.00 93.00 95 PHE A C 1
ATOM 774 O O . PHE A 1 95 ? -1.806 -2.278 5.982 1.00 93.00 95 PHE A O 1
ATOM 781 N N . LEU A 1 96 ? -2.480 -0.746 4.492 1.00 91.31 96 LEU A N 1
ATOM 782 C CA . LEU A 1 96 ? -2.126 -1.537 3.322 1.00 91.31 96 LEU A CA 1
ATOM 783 C C . LEU A 1 96 ? -1.799 -0.664 2.122 1.00 91.31 96 LEU A C 1
ATOM 785 O O . LEU A 1 96 ? -2.256 0.471 2.038 1.00 91.31 96 LEU A O 1
ATOM 789 N N . ASP A 1 97 ? -1.066 -1.235 1.175 1.00 89.31 97 ASP A N 1
ATOM 790 C CA . ASP A 1 97 ? -0.848 -0.625 -0.132 1.00 89.31 97 ASP A CA 1
ATOM 791 C C . ASP A 1 97 ? -1.754 -1.311 -1.163 1.00 89.31 97 ASP A C 1
ATOM 793 O O . ASP A 1 97 ? -1.652 -2.515 -1.427 1.00 89.31 97 ASP A O 1
ATOM 797 N N . ALA A 1 98 ? -2.697 -0.555 -1.717 1.00 89.81 98 ALA A N 1
ATOM 798 C CA . ALA A 1 98 ? -3.639 -1.041 -2.709 1.00 89.81 98 ALA A CA 1
ATOM 799 C C . ALA A 1 98 ? -3.119 -0.786 -4.122 1.00 89.81 98 ALA A C 1
ATOM 801 O O . ALA A 1 98 ? -2.649 0.302 -4.436 1.00 89.81 98 ALA A O 1
ATOM 802 N N . THR A 1 99 ? -3.266 -1.773 -5.004 1.00 87.94 99 THR A N 1
ATOM 803 C CA . THR A 1 99 ? -3.190 -1.550 -6.452 1.00 87.94 99 THR A CA 1
ATOM 804 C C . THR A 1 99 ? -4.523 -1.001 -6.957 1.00 87.94 99 THR A C 1
ATOM 806 O O . THR A 1 99 ? -5.553 -1.188 -6.305 1.00 87.94 99 THR A O 1
ATOM 809 N N . LEU A 1 100 ? -4.538 -0.404 -8.153 1.00 87.38 100 LEU A N 1
ATOM 810 C CA . LEU A 1 100 ? -5.764 0.091 -8.789 1.00 87.38 100 LEU A CA 1
ATOM 811 C C . LEU A 1 100 ? -6.927 -0.932 -8.771 1.00 87.38 100 LEU A C 1
ATOM 813 O O . LEU A 1 100 ? -8.005 -0.581 -8.295 1.00 87.38 100 LEU A O 1
ATOM 817 N N . PRO A 1 101 ? -6.748 -2.208 -9.185 1.00 85.94 101 PRO A N 1
ATOM 818 C CA . PRO A 1 101 ? -7.827 -3.198 -9.106 1.00 85.94 101 PRO A CA 1
ATOM 819 C C . PRO A 1 101 ? -8.152 -3.657 -7.674 1.00 85.94 101 PRO A C 1
ATOM 821 O O . PRO A 1 101 ? -9.222 -4.212 -7.441 1.00 85.94 101 PRO A O 1
ATOM 824 N N . GLY A 1 102 ? -7.237 -3.478 -6.718 1.00 87.38 102 GLY A N 1
ATOM 825 C CA . GLY A 1 102 ? -7.451 -3.835 -5.315 1.00 87.38 102 GLY A CA 1
ATOM 826 C C . GLY A 1 102 ? -8.196 -2.762 -4.520 1.00 87.38 102 GLY A C 1
ATOM 827 O O . GLY A 1 102 ? -8.934 -3.105 -3.601 1.00 87.38 102 GLY A O 1
ATOM 828 N N . LYS A 1 103 ? -8.039 -1.483 -4.875 1.00 91.81 103 LYS A N 1
ATOM 829 C CA . LYS A 1 103 ? -8.605 -0.330 -4.155 1.00 91.81 103 LYS A CA 1
ATOM 830 C C . LYS A 1 103 ? -10.109 -0.467 -3.849 1.00 91.81 103 LYS A C 1
ATOM 832 O O . LYS A 1 103 ? -10.447 -0.355 -2.669 1.00 91.81 103 LYS A O 1
ATOM 837 N N . PRO A 1 104 ? -10.990 -0.845 -4.802 1.00 93.75 104 PRO A N 1
ATOM 838 C CA . PRO A 1 104 ? -12.424 -0.971 -4.520 1.00 93.75 104 PRO A CA 1
ATOM 839 C C . PRO A 1 104 ? -12.758 -2.013 -3.444 1.00 93.75 104 PRO A C 1
ATOM 841 O O . PRO A 1 104 ? -13.685 -1.824 -2.659 1.00 93.75 104 PRO A O 1
ATOM 844 N N . LEU A 1 105 ? -11.989 -3.109 -3.368 1.00 92.69 105 LEU A N 1
ATOM 845 C CA . LEU A 1 105 ? -12.166 -4.121 -2.325 1.00 92.69 105 LEU A CA 1
ATOM 846 C C . LEU A 1 105 ? -11.918 -3.515 -0.942 1.00 92.69 105 LEU A C 1
ATOM 848 O O . LEU A 1 105 ? -12.672 -3.781 -0.011 1.00 92.69 105 LEU A O 1
ATOM 852 N N . TYR A 1 106 ? -10.864 -2.720 -0.781 1.00 94.69 106 TYR A N 1
ATOM 853 C CA . TYR A 1 106 ? -10.526 -2.156 0.524 1.00 94.69 106 TYR A CA 1
ATOM 854 C C . TYR A 1 106 ? -11.463 -1.009 0.911 1.00 94.69 106 TYR A C 1
ATOM 856 O O . TYR A 1 106 ? -11.867 -0.933 2.069 1.00 94.69 106 TYR A O 1
ATOM 864 N N . GLU A 1 107 ? -11.898 -0.186 -0.045 1.00 95.69 107 GLU A N 1
ATOM 865 C CA . GLU A 1 107 ? -12.925 0.843 0.185 1.00 95.69 107 GLU A CA 1
ATOM 866 C C . GLU A 1 107 ? -14.238 0.218 0.683 1.00 95.69 107 GLU A C 1
ATOM 868 O O . GLU A 1 107 ? -14.788 0.650 1.698 1.00 95.69 107 GLU A O 1
ATOM 873 N N . ALA A 1 108 ? -14.684 -0.880 0.059 1.00 95.31 108 ALA A N 1
ATOM 874 C CA . ALA A 1 108 ? -15.850 -1.645 0.511 1.00 95.31 108 ALA A CA 1
ATOM 875 C C . ALA A 1 108 ? -15.690 -2.211 1.938 1.00 95.31 108 ALA A C 1
ATOM 877 O O . ALA A 1 108 ? -16.675 -2.470 2.626 1.00 95.31 108 ALA A O 1
ATOM 878 N N . ASN A 1 109 ? -14.448 -2.363 2.404 1.00 95.12 109 ASN A N 1
ATOM 879 C CA . ASN A 1 109 ? -14.092 -2.818 3.747 1.00 95.12 109 ASN A CA 1
ATOM 880 C C . ASN A 1 109 ? -13.681 -1.666 4.686 1.00 95.12 109 ASN A C 1
ATOM 882 O O . ASN A 1 109 ? -13.047 -1.902 5.716 1.00 95.12 109 ASN A O 1
ATOM 886 N N . ARG A 1 110 ? -14.102 -0.430 4.373 1.00 95.38 110 ARG A N 1
ATOM 887 C CA . ARG A 1 110 ? -13.964 0.770 5.224 1.00 95.38 110 ARG A CA 1
ATOM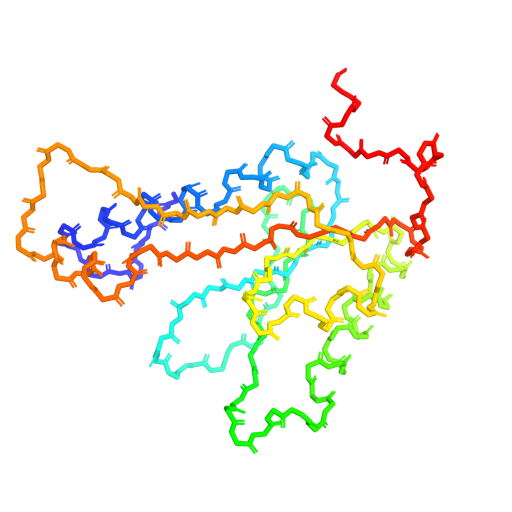 888 C C . ARG A 1 110 ? -12.521 1.224 5.445 1.00 95.38 110 ARG A C 1
ATOM 890 O O . ARG A 1 110 ? -12.234 1.915 6.421 1.00 95.38 110 ARG A O 1
ATOM 897 N N . PHE A 1 111 ? -11.621 0.850 4.544 1.00 95.94 111 PHE A N 1
ATOM 898 C CA . PHE A 1 111 ? -10.330 1.512 4.449 1.00 95.94 111 PHE A CA 1
ATOM 899 C C . PHE A 1 111 ? -10.517 2.848 3.734 1.00 95.94 111 PHE A C 1
ATOM 901 O O . PHE A 1 111 ? -11.224 2.922 2.729 1.00 95.94 111 PHE A O 1
ATOM 908 N N . ILE A 1 112 ? -9.854 3.887 4.225 1.00 95.69 112 ILE A N 1
ATOM 909 C CA . ILE A 1 112 ? -9.793 5.182 3.553 1.00 95.69 112 ILE A CA 1
ATOM 910 C C . ILE A 1 112 ? -8.456 5.338 2.841 1.00 95.69 112 ILE A C 1
ATOM 912 O O . ILE A 1 112 ? -7.438 4.802 3.282 1.00 95.69 112 ILE A O 1
ATOM 916 N N . CYS A 1 113 ? -8.463 6.078 1.738 1.00 95.25 113 CYS A N 1
ATOM 917 C CA . CYS A 1 113 ? -7.242 6.456 1.046 1.00 95.25 113 CYS A CA 1
ATOM 918 C C . CYS A 1 113 ? -6.502 7.529 1.851 1.00 95.25 113 CYS A C 1
ATOM 920 O O . CYS A 1 113 ? -7.089 8.550 2.201 1.00 95.25 113 CYS A O 1
ATOM 922 N N . VAL A 1 114 ? -5.223 7.287 2.126 1.00 94.62 114 VAL A N 1
ATOM 923 C CA . VAL A 1 114 ? -4.322 8.228 2.802 1.00 94.62 114 VAL A CA 1
ATOM 924 C C . VAL A 1 114 ? -3.527 9.012 1.771 1.00 94.62 114 VAL A C 1
ATOM 926 O O . VAL A 1 114 ? -3.506 10.236 1.805 1.00 94.62 114 VAL A O 1
ATOM 929 N N . GLU A 1 115 ? -2.899 8.301 0.836 1.00 93.56 115 GLU A N 1
ATOM 930 C CA . GLU A 1 115 ? -2.018 8.892 -0.167 1.00 93.56 115 GLU A CA 1
ATOM 931 C C . GLU A 1 115 ? -2.047 8.052 -1.445 1.00 93.56 115 GLU A C 1
ATOM 933 O O . GLU A 1 115 ? -1.966 6.823 -1.391 1.00 93.56 115 GLU A O 1
ATOM 938 N N . GLU A 1 116 ? -2.158 8.717 -2.592 1.00 94.31 116 GLU A N 1
ATOM 939 C CA . GLU A 1 116 ? -1.851 8.124 -3.890 1.00 94.31 116 GLU A CA 1
ATOM 940 C C . GLU A 1 116 ? -0.362 8.320 -4.167 1.00 94.31 116 GLU A C 1
ATOM 942 O O . GLU A 1 116 ? 0.107 9.445 -4.325 1.00 94.31 116 GLU A O 1
ATOM 947 N N . ASN A 1 117 ? 0.383 7.221 -4.204 1.00 90.00 117 ASN A N 1
ATOM 948 C CA . ASN A 1 117 ? 1.823 7.217 -4.395 1.00 90.00 117 ASN A CA 1
ATOM 949 C C . ASN A 1 117 ? 2.161 6.687 -5.788 1.00 90.00 117 ASN A C 1
ATOM 951 O O . ASN A 1 117 ? 2.252 5.474 -6.000 1.00 90.00 117 ASN A O 1
ATOM 955 N N . ALA A 1 118 ? 2.330 7.606 -6.736 1.00 89.69 118 ALA A N 1
ATOM 956 C CA . ALA A 1 118 ? 2.903 7.310 -8.039 1.00 89.69 118 ALA A CA 1
ATOM 957 C C . ALA A 1 118 ? 4.431 7.331 -7.922 1.00 89.69 118 ALA A C 1
ATOM 959 O O . ALA A 1 118 ? 5.044 8.386 -7.752 1.00 89.69 118 ALA A O 1
ATOM 960 N N . THR A 1 119 ? 5.058 6.163 -8.000 1.00 81.88 119 THR A N 1
ATOM 961 C CA . THR A 1 119 ? 6.506 6.039 -7.864 1.00 81.88 119 THR A CA 1
ATOM 962 C C . THR A 1 119 ? 7.173 6.028 -9.239 1.00 81.88 119 THR A C 1
ATOM 964 O O . THR A 1 119 ? 6.928 5.186 -10.110 1.00 81.88 119 THR A O 1
ATOM 967 N N . ALA A 1 120 ? 8.085 6.976 -9.411 1.00 85.56 120 ALA A N 1
ATOM 968 C CA . ALA A 1 120 ? 9.010 7.036 -10.530 1.00 85.56 120 ALA A CA 1
ATOM 969 C C . ALA A 1 120 ? 10.410 7.249 -9.947 1.00 85.56 120 ALA A C 1
ATOM 971 O O . ALA A 1 120 ? 10.764 8.379 -9.605 1.00 85.56 120 ALA A O 1
ATOM 972 N N . PRO A 1 121 ? 11.174 6.169 -9.698 1.00 85.00 121 PRO A N 1
ATOM 973 C CA . PRO A 1 121 ? 12.553 6.289 -9.245 1.00 85.00 121 PRO A CA 1
ATOM 974 C C . PRO A 1 121 ? 13.353 7.165 -10.206 1.00 85.00 121 PRO A C 1
ATOM 976 O O . PRO A 1 121 ? 13.232 7.028 -11.417 1.00 85.00 121 PRO A O 1
ATOM 979 N N . THR A 1 122 ? 14.195 8.042 -9.669 1.00 86.06 122 THR A N 1
ATOM 980 C CA . THR A 1 122 ? 15.067 8.911 -10.469 1.00 86.06 122 THR A CA 1
ATOM 981 C C . THR A 1 122 ? 16.524 8.655 -10.120 1.00 86.06 122 THR A C 1
ATOM 983 O O . THR A 1 122 ? 16.854 8.449 -8.953 1.00 86.06 122 THR A O 1
ATOM 986 N N . THR A 1 123 ? 17.411 8.742 -11.107 1.00 84.94 123 THR A N 1
ATOM 987 C CA . THR A 1 123 ? 18.864 8.667 -10.914 1.00 84.94 123 THR A CA 1
ATOM 988 C C . THR A 1 123 ? 19.570 9.633 -11.860 1.00 84.94 123 THR A C 1
ATOM 990 O O . THR A 1 123 ? 19.092 9.886 -12.964 1.00 84.94 123 THR A O 1
ATOM 993 N N . SER A 1 124 ? 20.723 10.165 -11.450 1.00 86.12 124 SER A N 1
ATOM 994 C CA . SER A 1 124 ? 21.585 10.972 -12.324 1.00 86.12 124 SER A CA 1
ATOM 995 C C . SER A 1 124 ? 22.407 10.125 -13.303 1.00 86.12 124 SER A C 1
ATOM 997 O O . SER A 1 124 ? 22.862 10.646 -14.316 1.00 86.12 124 SER A O 1
ATOM 999 N N . ASN A 1 125 ? 22.559 8.822 -13.033 1.00 86.12 125 ASN A N 1
ATOM 1000 C CA . ASN A 1 125 ? 23.377 7.888 -13.813 1.00 86.12 125 ASN A CA 1
ATOM 1001 C C . ASN A 1 125 ? 22.540 6.682 -14.279 1.00 86.12 125 ASN A C 1
ATOM 1003 O O . ASN A 1 125 ? 22.773 5.555 -13.842 1.00 86.12 125 ASN A O 1
ATOM 1007 N N . ALA A 1 126 ? 21.536 6.918 -15.129 1.00 87.00 126 ALA A N 1
ATOM 1008 C CA . ALA A 1 126 ? 20.720 5.845 -15.702 1.00 87.00 126 ALA A CA 1
ATOM 1009 C C . ALA A 1 126 ? 21.493 5.127 -16.820 1.00 87.00 126 ALA A C 1
ATOM 1011 O O . ALA A 1 126 ? 21.815 5.733 -17.846 1.00 87.00 126 ALA A O 1
ATOM 1012 N N . ASP A 1 127 ? 21.778 3.843 -16.624 1.00 90.50 127 ASP A N 1
ATOM 1013 C CA . ASP A 1 127 ? 22.345 2.961 -17.644 1.00 90.50 127 ASP A CA 1
ATOM 1014 C C . ASP A 1 127 ? 21.252 2.114 -18.323 1.00 90.50 127 ASP A C 1
ATOM 1016 O O . ASP A 1 127 ? 20.057 2.284 -18.069 1.00 90.50 127 ASP A O 1
ATOM 1020 N N . ASP A 1 128 ? 21.645 1.215 -19.225 1.00 92.50 128 ASP A N 1
ATOM 1021 C CA . ASP A 1 128 ? 20.686 0.467 -20.045 1.00 92.50 128 ASP A CA 1
ATOM 1022 C C . ASP A 1 128 ? 19.793 -0.466 -19.219 1.00 92.50 128 ASP A C 1
ATOM 1024 O O . ASP A 1 128 ? 18.599 -0.568 -19.498 1.00 92.50 128 ASP A O 1
ATOM 1028 N N . LYS A 1 129 ? 20.324 -1.081 -18.154 1.00 87.75 129 LYS A N 1
ATOM 1029 C CA . LYS A 1 129 ? 19.537 -1.942 -17.257 1.00 87.75 129 LYS A CA 1
ATOM 1030 C C . LYS A 1 129 ? 18.540 -1.140 -16.424 1.00 87.75 129 LYS A C 1
ATOM 1032 O O . LYS A 1 129 ? 17.413 -1.597 -16.238 1.00 87.75 129 LYS A O 1
ATOM 1037 N N . TRP A 1 130 ? 18.918 0.054 -15.951 1.00 88.56 130 TRP A N 1
ATOM 1038 C CA . TRP A 1 130 ? 17.972 0.969 -15.305 1.00 88.56 130 TRP A CA 1
ATOM 1039 C C . TRP A 1 130 ? 16.811 1.290 -16.245 1.00 88.56 130 TRP A C 1
ATOM 1041 O O . TRP A 1 130 ? 15.655 1.083 -15.880 1.00 88.56 130 TRP A O 1
ATOM 1051 N N . ARG A 1 131 ? 17.119 1.751 -17.466 1.00 88.88 131 ARG A N 1
ATOM 1052 C CA . ARG A 1 131 ? 16.109 2.127 -18.468 1.00 88.88 131 ARG A CA 1
ATOM 1053 C C . ARG A 1 131 ? 15.218 0.951 -18.855 1.00 88.88 131 ARG A C 1
ATOM 1055 O O . ARG A 1 131 ? 14.023 1.134 -19.060 1.00 88.88 131 ARG A O 1
ATOM 1062 N N . GLU A 1 132 ? 15.779 -0.255 -18.932 1.00 87.81 132 GLU A N 1
ATOM 1063 C CA . GLU A 1 132 ? 15.018 -1.469 -19.221 1.00 87.81 132 GLU A CA 1
ATOM 1064 C C . GLU A 1 132 ? 13.973 -1.760 -18.136 1.00 87.81 132 GLU A C 1
ATOM 1066 O O . GLU A 1 132 ? 12.819 -2.051 -18.458 1.00 87.81 132 GLU A O 1
ATOM 1071 N N . ILE A 1 133 ? 14.348 -1.680 -16.853 1.00 83.94 133 ILE A N 1
ATOM 1072 C CA . ILE A 1 133 ? 13.388 -1.871 -15.759 1.00 83.94 133 ILE A CA 1
ATOM 1073 C C . ILE A 1 133 ? 12.386 -0.724 -15.718 1.00 83.94 133 ILE A C 1
ATOM 1075 O O . ILE A 1 133 ? 11.187 -0.980 -15.641 1.00 83.94 133 ILE A O 1
ATOM 1079 N N . GLU A 1 134 ? 12.857 0.517 -15.804 1.00 86.50 134 GLU A N 1
ATOM 1080 C CA . GLU A 1 134 ? 12.020 1.715 -15.807 1.00 86.50 134 GLU A CA 1
ATOM 1081 C C . GLU A 1 134 ? 10.915 1.618 -16.865 1.00 86.50 134 GLU A C 1
ATOM 1083 O O . GLU A 1 134 ? 9.743 1.764 -16.528 1.00 86.50 134 GLU A O 1
ATOM 1088 N N . ALA A 1 135 ? 11.254 1.236 -18.100 1.00 86.31 135 ALA A N 1
ATOM 1089 C CA . ALA A 1 135 ? 10.287 1.044 -19.180 1.00 86.31 135 ALA A CA 1
ATOM 1090 C C . ALA A 1 135 ? 9.271 -0.085 -18.915 1.00 86.31 135 ALA A C 1
ATOM 1092 O O . ALA A 1 135 ? 8.168 -0.063 -19.459 1.00 86.31 135 ALA A O 1
ATOM 1093 N N . LYS A 1 136 ? 9.633 -1.090 -18.108 1.00 83.31 136 LYS A N 1
ATOM 1094 C CA . LYS A 1 136 ? 8.766 -2.234 -17.783 1.00 83.31 136 LYS A CA 1
ATOM 1095 C C . LYS A 1 136 ? 7.818 -1.957 -16.623 1.00 83.31 136 LYS A C 1
ATOM 1097 O O . LYS A 1 136 ? 6.733 -2.535 -16.593 1.00 83.31 136 LYS A O 1
ATOM 1102 N N . VAL A 1 137 ? 8.247 -1.167 -15.639 1.00 78.00 137 VAL A N 1
ATOM 1103 C CA . VAL A 1 137 ? 7.556 -1.087 -14.341 1.00 78.00 137 VAL A CA 1
ATOM 1104 C C . VAL A 1 137 ? 7.179 0.326 -13.918 1.00 78.00 137 VAL A C 1
ATOM 1106 O O . VAL A 1 137 ? 6.399 0.457 -12.982 1.00 78.00 137 VAL A O 1
ATOM 1109 N N . SER A 1 138 ? 7.711 1.372 -14.557 1.00 79.25 138 SER A N 1
ATOM 1110 C CA . SER A 1 138 ? 7.471 2.764 -14.171 1.00 79.25 138 SER A CA 1
ATOM 1111 C C . SER A 1 138 ? 6.514 3.488 -15.135 1.00 79.25 138 SER A C 1
ATOM 1113 O O . SER A 1 138 ? 6.583 3.273 -16.345 1.00 79.25 138 SER A O 1
ATOM 1115 N N . PRO A 1 139 ? 5.644 4.380 -14.624 1.00 83.38 139 PRO A N 1
ATOM 1116 C CA . PRO A 1 139 ? 5.328 4.557 -13.209 1.00 83.38 139 PRO A CA 1
ATOM 1117 C C . PRO A 1 139 ? 4.503 3.378 -12.686 1.00 83.38 139 PRO A C 1
ATOM 1119 O O . PRO A 1 139 ? 3.700 2.791 -13.413 1.00 83.38 139 PRO A O 1
ATOM 1122 N N . PHE A 1 140 ? 4.655 3.071 -11.401 1.00 82.38 140 PHE A N 1
ATOM 1123 C CA . PHE A 1 140 ? 3.710 2.206 -10.707 1.00 82.38 140 PHE A CA 1
ATOM 1124 C C . PHE A 1 140 ? 3.025 2.994 -9.596 1.00 82.38 140 PHE A C 1
ATOM 1126 O O . PHE A 1 140 ? 3.659 3.747 -8.863 1.00 82.38 140 PHE A O 1
ATOM 1133 N N . THR A 1 141 ? 1.708 2.840 -9.485 1.00 88.06 141 THR A N 1
ATOM 1134 C CA . THR A 1 141 ? 0.910 3.588 -8.511 1.00 88.06 141 THR A CA 1
ATOM 1135 C C . THR A 1 141 ? 0.337 2.647 -7.472 1.00 88.06 141 THR A C 1
ATOM 1137 O O . THR A 1 141 ? -0.295 1.637 -7.802 1.00 88.06 141 THR A O 1
ATOM 1140 N N . PHE A 1 142 ? 0.525 3.018 -6.211 1.00 89.38 142 PHE A N 1
ATOM 1141 C CA . PHE A 1 142 ? -0.134 2.395 -5.076 1.00 89.38 142 PHE A CA 1
ATOM 1142 C C . PHE A 1 142 ? -0.905 3.439 -4.283 1.00 89.38 142 PHE A C 1
ATOM 1144 O O . PHE A 1 142 ? -0.489 4.586 -4.174 1.00 89.38 142 PHE A O 1
ATOM 1151 N N . TRP A 1 143 ? -2.012 3.023 -3.684 1.00 93.69 143 TRP A N 1
ATOM 1152 C CA . TRP A 1 143 ? -2.750 3.841 -2.735 1.00 93.69 143 TRP A CA 1
ATOM 1153 C C . TRP A 1 143 ? -2.452 3.314 -1.343 1.00 93.69 143 TRP A C 1
ATOM 1155 O O . TRP A 1 143 ? -2.833 2.186 -1.018 1.00 93.69 143 TRP A O 1
ATOM 1165 N N . LEU A 1 144 ? -1.779 4.118 -0.523 1.00 94.25 144 LEU A N 1
ATOM 1166 C CA . LEU A 1 144 ? -1.696 3.839 0.899 1.00 94.25 144 LEU A CA 1
ATOM 1167 C C . LEU A 1 144 ? -3.104 3.991 1.466 1.00 94.25 144 LEU A C 1
ATOM 1169 O O . LEU A 1 144 ? -3.721 5.051 1.357 1.00 94.25 144 LEU A O 1
ATOM 1173 N N . MET A 1 145 ? -3.612 2.930 2.073 1.00 95.38 145 MET A N 1
ATOM 1174 C CA . MET A 1 145 ? -4.933 2.905 2.672 1.00 95.38 145 MET A CA 1
ATOM 1175 C C . MET A 1 145 ? -4.850 2.532 4.145 1.00 95.38 145 MET A C 1
ATOM 1177 O O . MET A 1 145 ? -3.990 1.753 4.560 1.00 95.38 145 MET A O 1
ATOM 1181 N N . TRP A 1 146 ? -5.770 3.077 4.932 1.00 95.88 146 TRP A N 1
ATOM 1182 C CA . TRP A 1 146 ? -5.804 2.921 6.380 1.00 95.88 146 TRP A CA 1
ATOM 1183 C C . TRP A 1 146 ? -7.204 2.588 6.869 1.00 95.88 146 TRP A C 1
ATOM 1185 O O . TRP A 1 146 ? -8.195 3.145 6.400 1.00 95.88 146 TRP A O 1
ATOM 1195 N N . ARG A 1 147 ? -7.270 1.700 7.856 1.00 95.56 147 ARG A N 1
ATOM 1196 C CA . ARG A 1 147 ? -8.463 1.396 8.635 1.00 95.56 147 ARG A CA 1
ATOM 1197 C C . ARG A 1 147 ? -8.140 1.628 10.117 1.00 95.56 147 ARG A C 1
ATOM 1199 O O . ARG A 1 147 ? -7.207 0.996 10.622 1.00 95.56 147 ARG A O 1
ATOM 1206 N N . PRO A 1 148 ? -8.901 2.481 10.829 1.00 95.31 148 PRO A N 1
ATOM 1207 C CA . PRO A 1 148 ? -8.687 2.721 12.254 1.00 95.31 148 PRO A CA 1
ATOM 1208 C C . PRO A 1 148 ? -8.966 1.464 13.084 1.00 95.31 148 PRO A C 1
ATOM 1210 O O . PRO A 1 148 ? -9.618 0.522 12.618 1.00 95.31 148 PRO A O 1
ATOM 1213 N N . VAL A 1 149 ? -8.531 1.479 14.346 1.00 92.56 149 VAL A N 1
ATOM 1214 C CA . VAL A 1 149 ? -8.896 0.459 15.343 1.00 92.56 149 VAL A CA 1
ATOM 1215 C C . VAL A 1 149 ? -10.423 0.290 15.372 1.00 92.56 149 VAL A C 1
ATOM 1217 O O . VAL A 1 149 ? -11.162 1.269 15.476 1.00 92.56 149 VAL A O 1
ATOM 1220 N N . GLY A 1 150 ? -10.911 -0.945 15.222 1.00 89.88 150 GLY A N 1
ATOM 1221 C CA . GLY A 1 150 ? -12.347 -1.254 15.182 1.00 89.88 150 GLY A CA 1
ATOM 1222 C C . GLY A 1 150 ? -13.073 -0.855 13.886 1.00 89.88 150 GLY A C 1
ATOM 1223 O O . GLY A 1 150 ? -14.286 -1.040 13.777 1.00 89.88 150 GLY A O 1
ATOM 1224 N N . GLY A 1 151 ? -12.365 -0.309 12.891 1.00 89.88 151 GLY A N 1
ATOM 1225 C CA . GLY A 1 151 ? -12.854 -0.140 11.519 1.00 89.88 151 GLY A CA 1
ATOM 1226 C C . GLY A 1 151 ? -13.893 0.948 11.279 1.00 89.88 151 GLY A C 1
ATOM 1227 O O . GLY A 1 151 ? -14.475 1.000 10.194 1.00 89.88 151 GLY A O 1
ATOM 1228 N N . LYS A 1 152 ? -14.159 1.803 12.267 1.00 90.62 152 LYS A N 1
ATOM 1229 C CA . LYS A 1 152 ? -15.107 2.914 12.142 1.00 90.62 152 LYS A CA 1
ATOM 1230 C C . LYS A 1 152 ? -14.349 4.223 11.976 1.00 90.62 152 LYS A C 1
ATOM 1232 O O . LYS A 1 152 ? -13.842 4.785 12.942 1.00 90.62 152 LYS A O 1
ATOM 1237 N N . TYR A 1 153 ? -14.273 4.673 10.730 1.00 92.94 153 TYR A N 1
ATOM 1238 C CA . TYR A 1 153 ? -13.818 6.012 10.399 1.00 92.94 153 TYR A CA 1
ATOM 1239 C C . TYR A 1 153 ? -15.004 6.980 10.358 1.00 92.94 153 TYR A C 1
ATOM 1241 O O . TYR A 1 153 ? -16.004 6.711 9.692 1.00 92.94 153 TYR A O 1
ATOM 1249 N N . GLU A 1 154 ? -14.872 8.103 11.052 1.00 92.81 154 GLU A N 1
ATOM 1250 C CA . GLU A 1 154 ? -15.791 9.235 11.037 1.00 92.81 154 GLU A CA 1
ATOM 1251 C C . GLU A 1 154 ? -14.968 10.517 10.856 1.00 92.81 154 GLU A C 1
ATOM 1253 O O . GLU A 1 154 ? -14.114 10.835 11.689 1.00 92.81 154 GLU A O 1
ATOM 1258 N N . GLU A 1 155 ? -15.218 11.253 9.769 1.00 90.00 155 GLU A N 1
ATOM 1259 C CA . GLU A 1 155 ? -14.513 12.507 9.474 1.00 90.00 155 GLU A CA 1
ATOM 1260 C C . GLU A 1 155 ? -14.645 13.493 10.644 1.00 90.00 155 GLU A C 1
ATOM 1262 O O . GLU A 1 155 ? -15.725 13.665 11.213 1.00 90.00 155 GLU A O 1
ATOM 1267 N N . GLY A 1 156 ? -13.531 14.115 11.032 1.00 89.12 156 GLY A N 1
ATOM 1268 C CA . GLY A 1 156 ? -13.475 15.066 12.145 1.00 89.12 156 GLY A CA 1
ATOM 1269 C C . GLY A 1 156 ? -13.599 14.459 13.550 1.00 89.12 156 GLY A C 1
ATOM 1270 O O . GLY A 1 156 ? -13.418 15.185 14.524 1.00 89.12 156 GLY A O 1
ATOM 1271 N N . LYS A 1 157 ? -13.876 13.152 13.689 1.00 91.12 157 LYS A N 1
ATOM 1272 C CA . LYS A 1 157 ? -13.913 12.461 14.993 1.00 91.12 157 LYS A CA 1
ATOM 1273 C C . LYS A 1 157 ? -12.807 11.431 15.146 1.00 91.12 157 LYS A C 1
ATOM 1275 O O . LYS A 1 157 ? -12.197 11.327 16.208 1.00 91.12 157 LYS A O 1
ATOM 1280 N N . THR A 1 158 ? -12.565 10.637 14.109 1.00 92.56 158 THR A N 1
ATOM 1281 C CA . THR A 1 158 ? -11.506 9.635 14.138 1.00 92.56 158 THR A CA 1
ATOM 1282 C C . THR A 1 158 ? -10.164 10.325 13.946 1.00 92.56 158 THR A C 1
ATOM 1284 O O . THR A 1 158 ? -9.899 10.924 12.907 1.00 92.56 158 THR A O 1
ATOM 1287 N N . VAL A 1 159 ? -9.299 10.204 14.949 1.00 90.88 159 VAL A N 1
ATOM 1288 C CA . VAL A 1 159 ? -7.953 10.777 14.927 1.00 90.88 159 VAL A CA 1
ATOM 1289 C C . VAL A 1 159 ? -7.085 10.037 13.911 1.00 90.88 159 VAL A C 1
ATOM 1291 O O . VAL A 1 159 ? -6.808 8.847 14.082 1.00 90.88 159 VAL A O 1
ATOM 1294 N N . LYS A 1 160 ? -6.625 10.744 12.876 1.00 91.56 160 LYS A N 1
ATOM 1295 C CA . LYS A 1 160 ? -5.672 10.213 11.898 1.00 91.56 160 LYS A CA 1
ATOM 1296 C C . LYS A 1 160 ? -4.253 10.267 12.477 1.00 91.56 160 LYS A C 1
ATOM 1298 O O . LYS A 1 160 ? -3.830 11.325 12.945 1.00 91.56 160 LYS A O 1
ATOM 1303 N N . PRO A 1 161 ? -3.484 9.166 12.448 1.00 88.56 161 PRO A N 1
ATOM 1304 C CA . PRO A 1 161 ? -2.167 9.113 13.087 1.00 88.56 161 PRO A CA 1
ATOM 1305 C C . PRO A 1 161 ? -1.128 10.060 12.464 1.00 88.56 161 PRO A C 1
ATOM 1307 O O . PRO A 1 161 ? -0.149 10.384 13.128 1.00 88.56 161 PRO A O 1
ATOM 1310 N N . TRP A 1 162 ? -1.345 10.532 11.233 1.00 88.94 162 TRP A N 1
ATOM 1311 C CA . TRP A 1 162 ? -0.478 11.499 10.546 1.00 88.94 162 TRP A CA 1
ATOM 1312 C C . TRP A 1 162 ? -0.827 12.969 10.792 1.00 88.94 162 TRP A C 1
ATOM 1314 O O . TRP A 1 162 ? -0.072 13.841 10.376 1.00 88.94 162 TRP A O 1
ATOM 1324 N N . GLU A 1 163 ? -1.950 13.257 11.451 1.00 86.31 163 GLU A N 1
ATOM 1325 C CA . GLU A 1 163 ? -2.362 14.628 11.791 1.00 86.31 163 GLU A CA 1
ATOM 1326 C C . GLU A 1 163 ? -1.963 15.019 13.222 1.00 86.31 163 GLU A C 1
ATOM 1328 O O . GLU A 1 163 ? -1.996 16.193 13.575 1.00 86.31 163 GLU A O 1
ATOM 1333 N N . THR A 1 164 ? -1.561 14.056 14.057 1.00 69.81 164 THR A N 1
ATOM 1334 C CA . THR A 1 164 ? -1.211 14.283 15.471 1.00 69.81 164 THR A CA 1
ATOM 1335 C C . THR A 1 164 ? 0.281 14.536 15.698 1.00 69.81 164 THR A C 1
ATOM 1337 O O . THR A 1 164 ? 0.843 13.966 16.632 1.00 69.81 164 THR A O 1
ATOM 1340 N N . GLY A 1 165 ? 0.920 15.289 14.799 1.00 55.12 165 GLY A N 1
ATOM 1341 C CA . GLY A 1 165 ? 2.345 15.638 14.881 1.00 55.12 165 GLY A CA 1
ATOM 1342 C C . GLY A 1 165 ? 2.710 16.418 16.136 1.00 55.12 165 GLY A C 1
ATOM 1343 O O . GLY A 1 165 ? 1.885 17.254 16.567 1.00 55.12 165 GLY A O 1
#

Sequence (165 aa):
MDVTWFPDDSSRKFVEAALDNYGMPRYKAAQRPHIRKTALFFSLTVSLQSVILTPKQTRDLFNVFTHPDYRGRGIGQQFTNWGMMKADELGLEFFLDATLPGKPLYEANRFICVEENATAPTTSNADDKWREIEAKVSPFTFWLMWRPVGGKYEEGKTVKPWETG